Protein AF-A0A5J9VSS2-F1 (afdb_monomer)

Structure (mmCIF, N/CA/C/O backbone):
data_AF-A0A5J9VSS2-F1
#
_entry.id   AF-A0A5J9VSS2-F1
#
loop_
_atom_site.group_PDB
_atom_site.id
_atom_site.type_symbol
_atom_site.label_atom_id
_atom_site.label_alt_id
_atom_site.label_comp_id
_atom_site.label_asym_id
_atom_site.label_entity_id
_atom_site.label_seq_id
_atom_site.pdbx_PDB_ins_code
_atom_site.Cartn_x
_atom_site.Cartn_y
_atom_site.Cartn_z
_atom_site.occupancy
_atom_site.B_iso_or_equiv
_atom_site.auth_seq_id
_atom_site.auth_comp_id
_atom_site.auth_asym_id
_atom_site.auth_atom_id
_atom_site.pdbx_PDB_model_num
ATOM 1 N N . MET A 1 1 ? -0.188 -5.066 9.053 1.00 30.77 1 MET A N 1
ATOM 2 C CA . MET A 1 1 ? -0.635 -5.780 7.833 1.00 30.77 1 MET A CA 1
ATOM 3 C C . MET A 1 1 ? 0.430 -6.820 7.488 1.00 30.77 1 MET A C 1
ATOM 5 O O . MET A 1 1 ? 1.557 -6.424 7.227 1.00 30.77 1 MET A O 1
ATOM 9 N N . LYS A 1 2 ? 0.154 -8.129 7.601 1.00 23.83 2 LYS A N 1
ATOM 10 C CA . LYS A 1 2 ? 1.160 -9.177 7.324 1.00 23.83 2 LYS A CA 1
ATOM 11 C C . LYS A 1 2 ? 1.024 -9.617 5.867 1.00 23.83 2 LYS A C 1
ATOM 13 O O . LYS A 1 2 ? 0.269 -10.538 5.571 1.00 23.83 2 LYS A O 1
ATOM 18 N N . PHE A 1 3 ? 1.685 -8.882 4.974 1.00 30.34 3 PHE A N 1
ATOM 19 C CA . PHE A 1 3 ? 1.624 -9.144 3.539 1.00 30.34 3 PHE A CA 1
ATOM 20 C C . PHE A 1 3 ? 2.222 -10.495 3.171 1.00 30.34 3 PHE A C 1
ATOM 22 O O . PHE A 1 3 ? 3.078 -11.041 3.871 1.00 30.34 3 PHE A O 1
ATOM 29 N N . ARG A 1 4 ? 1.730 -11.016 2.050 1.00 27.78 4 ARG A N 1
ATOM 30 C CA . ARG A 1 4 ? 2.038 -12.336 1.530 1.00 27.78 4 ARG A CA 1
ATOM 31 C C . ARG A 1 4 ? 2.541 -12.215 0.058 1.00 27.78 4 ARG A C 1
ATOM 33 O O . ARG A 1 4 ? 1.994 -11.413 -0.684 1.00 27.78 4 ARG A O 1
ATOM 40 N N . GLU A 1 5 ? 3.622 -12.943 -0.298 1.00 36.03 5 GLU A N 1
ATOM 41 C CA . GLU A 1 5 ? 4.532 -12.925 -1.499 1.00 36.03 5 GLU A CA 1
ATOM 42 C C . GLU A 1 5 ? 3.939 -12.681 -2.895 1.00 36.03 5 GLU A C 1
ATOM 44 O O . GLU A 1 5 ? 2.884 -13.177 -3.275 1.00 36.03 5 GLU A O 1
ATOM 49 N N . PHE A 1 6 ? 4.757 -12.052 -3.735 1.00 36.81 6 PHE A N 1
ATOM 50 C CA . PHE A 1 6 ? 4.465 -11.754 -5.129 1.00 36.81 6 PHE A CA 1
ATOM 51 C C . PHE A 1 6 ? 4.909 -12.895 -6.055 1.00 36.81 6 PHE A C 1
ATOM 53 O O . PHE A 1 6 ? 6.003 -12.864 -6.624 1.00 36.81 6 PHE A O 1
ATOM 60 N N . ARG A 1 7 ? 4.046 -13.901 -6.261 1.00 30.64 7 ARG A N 1
ATOM 61 C CA . ARG A 1 7 ? 4.226 -14.844 -7.378 1.00 30.64 7 ARG A CA 1
ATOM 62 C C . ARG A 1 7 ? 3.553 -14.319 -8.641 1.00 30.64 7 ARG A C 1
ATOM 64 O O . ARG A 1 7 ? 2.336 -14.338 -8.764 1.00 30.64 7 ARG A O 1
ATOM 71 N N . LYS A 1 8 ? 4.407 -13.966 -9.608 1.00 32.66 8 LYS A N 1
ATOM 72 C CA . LYS A 1 8 ? 4.114 -13.823 -11.044 1.00 32.66 8 LYS A CA 1
ATOM 73 C C . LYS A 1 8 ? 3.105 -12.709 -11.385 1.00 32.66 8 LYS A C 1
ATOM 75 O O . LYS A 1 8 ? 1.901 -12.937 -11.487 1.00 32.66 8 LYS A O 1
ATOM 80 N N . PHE A 1 9 ? 3.636 -11.511 -11.651 1.00 47.12 9 PHE A N 1
ATOM 81 C CA . PHE A 1 9 ? 2.909 -10.406 -12.289 1.00 47.12 9 PHE A CA 1
ATOM 82 C C . PHE A 1 9 ? 2.341 -10.870 -13.643 1.00 47.12 9 PHE A C 1
ATOM 84 O O . PHE A 1 9 ? 3.086 -11.010 -14.610 1.00 47.12 9 PHE A O 1
ATOM 91 N N . HIS A 1 10 ? 1.032 -11.127 -13.729 1.00 43.50 10 HIS A N 1
ATOM 92 C CA . HIS A 1 10 ? 0.427 -11.685 -14.949 1.00 43.50 10 HIS A CA 1
ATOM 93 C C . HIS A 1 10 ? 0.109 -10.658 -16.045 1.00 43.50 10 HIS A C 1
ATOM 95 O O . HIS A 1 10 ? -0.217 -11.065 -17.157 1.00 43.50 10 HIS A O 1
ATOM 101 N N . ARG A 1 11 ? 0.260 -9.354 -15.774 1.00 59.47 11 ARG A N 1
ATOM 102 C CA . ARG A 1 11 ? 0.394 -8.286 -16.781 1.00 59.47 11 ARG A CA 1
ATOM 103 C C . ARG A 1 11 ? 0.987 -7.035 -16.136 1.00 59.47 11 ARG A C 1
ATOM 105 O O . ARG A 1 11 ? 0.304 -6.311 -15.425 1.00 59.47 11 ARG A O 1
ATOM 112 N N . ILE A 1 12 ? 2.262 -6.782 -16.406 1.00 67.50 12 ILE A N 1
ATOM 113 C CA . ILE A 1 12 ? 2.859 -5.459 -16.216 1.00 67.50 12 ILE A CA 1
ATOM 114 C C . ILE A 1 12 ? 2.389 -4.583 -17.389 1.00 67.50 12 ILE A C 1
ATOM 116 O O . ILE A 1 12 ? 2.397 -5.039 -18.534 1.00 67.50 12 ILE A O 1
ATOM 120 N N . HIS A 1 13 ? 1.953 -3.346 -17.129 1.00 76.44 13 HIS A N 1
ATOM 121 C CA . HIS A 1 13 ? 1.451 -2.461 -18.185 1.00 76.44 13 HIS A CA 1
ATOM 122 C C . HIS A 1 13 ? 2.541 -2.196 -19.240 1.00 76.44 13 HIS A C 1
ATOM 124 O O . HIS A 1 13 ? 3.664 -1.837 -18.879 1.00 76.44 13 HIS A O 1
ATOM 130 N N . ARG A 1 14 ? 2.226 -2.343 -20.539 1.00 80.44 14 ARG A N 1
ATOM 131 C CA . ARG A 1 14 ? 3.221 -2.314 -21.638 1.00 80.44 14 ARG A CA 1
ATOM 132 C C . ARG A 1 14 ? 4.032 -1.014 -21.700 1.00 80.44 14 ARG A C 1
ATOM 134 O O . ARG A 1 14 ? 5.183 -1.046 -22.112 1.00 80.44 14 ARG A O 1
ATOM 141 N N . LEU A 1 15 ? 3.441 0.108 -21.283 1.00 85.81 15 LEU A N 1
ATOM 142 C CA . LEU A 1 15 ? 4.111 1.415 -21.244 1.00 85.81 15 LEU A CA 1
ATOM 143 C C . LEU A 1 15 ? 4.854 1.694 -19.924 1.00 85.81 15 LEU A C 1
ATOM 145 O O . LEU A 1 15 ? 5.477 2.741 -19.793 1.00 85.81 15 LEU A O 1
ATOM 149 N N . SER A 1 16 ? 4.816 0.796 -18.937 1.00 84.62 16 SER A N 1
ATOM 150 C CA . SER A 1 16 ? 5.596 0.968 -17.703 1.00 84.62 16 SER A CA 1
ATOM 151 C C . SER A 1 16 ? 7.091 0.730 -17.941 1.00 84.62 16 SER A C 1
ATOM 153 O O . SER A 1 16 ? 7.472 -0.069 -18.797 1.00 84.62 16 SER A O 1
ATOM 155 N N . LEU A 1 17 ? 7.941 1.365 -17.127 1.00 87.81 17 LEU A N 1
ATOM 156 C CA . LEU A 1 17 ? 9.397 1.198 -17.177 1.00 87.81 17 LEU A CA 1
ATOM 157 C C . LEU A 1 17 ? 9.823 -0.279 -17.113 1.00 87.81 17 LEU A C 1
ATOM 159 O O . LEU A 1 17 ? 10.680 -0.709 -17.878 1.00 87.81 17 LEU A O 1
ATOM 163 N N . VAL A 1 18 ? 9.193 -1.070 -16.238 1.00 87.75 18 VAL A N 1
ATOM 164 C CA . VAL A 1 18 ? 9.539 -2.485 -16.032 1.00 87.75 18 VAL A CA 1
ATOM 165 C C . VAL A 1 18 ? 9.324 -3.296 -17.319 1.00 87.75 18 VAL A C 1
ATOM 167 O O . VAL A 1 18 ? 10.199 -4.069 -17.702 1.00 87.75 18 VAL A O 1
ATOM 170 N N . ALA A 1 19 ? 8.209 -3.062 -18.026 1.00 86.94 19 ALA A N 1
ATOM 171 C CA . ALA A 1 19 ? 7.926 -3.708 -19.309 1.00 86.94 19 ALA A CA 1
ATOM 172 C C . ALA A 1 19 ? 8.816 -3.188 -20.450 1.00 86.94 19 ALA A C 1
ATOM 174 O O . ALA A 1 19 ? 9.277 -3.986 -21.264 1.00 86.94 19 ALA A O 1
ATOM 175 N N . GLN A 1 20 ? 9.085 -1.877 -20.505 1.00 91.12 20 GLN A N 1
ATOM 176 C CA . GLN A 1 20 ? 9.953 -1.280 -21.529 1.00 91.12 20 GLN A CA 1
ATOM 177 C C . GLN A 1 20 ? 11.405 -1.779 -21.433 1.00 91.12 20 GLN A C 1
ATOM 179 O O . GLN A 1 20 ? 12.048 -1.982 -22.457 1.00 91.12 20 GLN A O 1
ATOM 184 N N . LEU A 1 21 ? 11.897 -2.050 -20.219 1.00 91.50 21 LEU A N 1
ATOM 185 C CA . LEU A 1 21 ? 13.205 -2.672 -19.974 1.00 91.50 21 LEU A CA 1
ATOM 186 C C . LEU A 1 21 ? 13.222 -4.200 -20.204 1.00 91.50 21 LEU A C 1
ATOM 188 O O . LEU A 1 21 ? 14.241 -4.842 -19.966 1.00 91.50 21 LEU A O 1
ATOM 192 N N . GLY A 1 22 ? 12.108 -4.806 -20.630 1.00 90.56 22 GLY A N 1
ATOM 193 C CA . GLY A 1 22 ? 12.009 -6.250 -20.876 1.00 90.56 22 GLY A CA 1
ATOM 194 C C . GLY A 1 22 ? 11.950 -7.119 -19.612 1.00 90.56 22 GLY A C 1
ATOM 195 O O . GLY A 1 22 ? 12.086 -8.340 -19.701 1.00 90.56 22 GLY A O 1
ATOM 196 N N . PHE A 1 23 ? 11.735 -6.532 -18.431 1.00 87.62 23 PHE A N 1
ATOM 197 C CA . PHE A 1 23 ? 11.663 -7.275 -17.174 1.00 87.62 23 PHE A CA 1
ATOM 198 C C . PHE A 1 23 ? 10.227 -7.699 -16.831 1.00 87.62 23 PHE A C 1
ATOM 200 O O . PHE A 1 23 ? 9.268 -6.947 -16.974 1.00 87.62 23 PHE A O 1
ATOM 207 N N . GLY A 1 24 ? 10.076 -8.921 -16.309 1.00 82.25 24 GLY A N 1
ATOM 208 C CA . GLY A 1 24 ? 8.793 -9.451 -15.820 1.00 82.25 24 GLY A CA 1
ATOM 209 C C . GLY A 1 24 ? 8.545 -9.262 -14.317 1.00 82.25 24 GLY A C 1
ATOM 210 O O . GLY A 1 24 ? 7.511 -9.695 -13.811 1.00 82.25 24 GLY A O 1
ATOM 211 N N . LYS A 1 25 ? 9.504 -8.682 -13.582 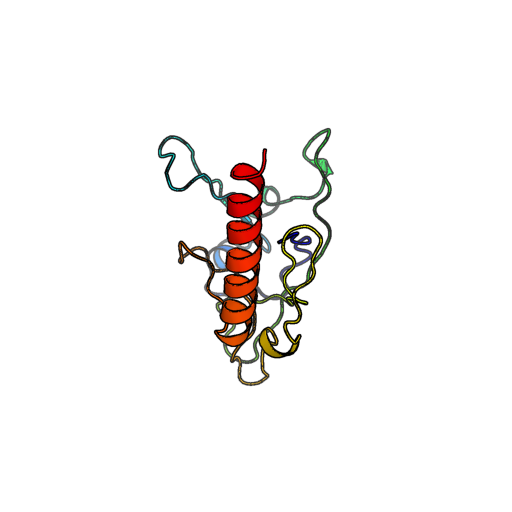1.00 83.38 25 LYS A N 1
ATOM 212 C CA . LYS A 1 25 ? 9.411 -8.422 -12.139 1.00 83.38 25 LYS A CA 1
ATOM 213 C C . LYS A 1 25 ? 10.340 -7.289 -11.702 1.00 83.38 25 LYS A C 1
ATOM 215 O O . LYS A 1 25 ? 11.398 -7.080 -12.299 1.00 83.38 25 LYS A O 1
ATOM 220 N N . PHE A 1 26 ? 9.940 -6.617 -10.630 1.00 88.62 26 PHE A N 1
ATOM 221 C CA . PHE A 1 26 ? 10.729 -5.644 -9.884 1.00 88.62 26 PHE A CA 1
ATOM 222 C C . PHE A 1 26 ? 10.473 -5.834 -8.383 1.00 88.62 26 PHE A C 1
ATOM 224 O O . PHE A 1 26 ? 9.468 -6.435 -7.996 1.00 88.62 26 PHE A O 1
ATOM 231 N N . SER A 1 27 ? 11.374 -5.338 -7.543 1.00 87.81 27 SER A N 1
ATOM 232 C CA . SER A 1 27 ? 11.186 -5.259 -6.094 1.00 87.81 27 SER A CA 1
ATOM 233 C C . SER A 1 27 ? 11.804 -3.970 -5.567 1.00 87.81 27 SER A C 1
ATOM 235 O O . SER A 1 27 ? 12.714 -3.410 -6.177 1.00 87.81 27 SER A O 1
ATOM 237 N N . TYR A 1 28 ? 11.282 -3.461 -4.456 1.00 88.50 28 TYR A N 1
ATOM 238 C CA . TYR A 1 28 ? 11.749 -2.216 -3.861 1.00 88.50 28 TYR A CA 1
ATOM 239 C C . TYR A 1 28 ? 11.726 -2.302 -2.337 1.00 88.50 28 TYR A C 1
ATOM 241 O O . TYR A 1 28 ? 10.952 -3.066 -1.759 1.00 88.50 28 TYR A O 1
ATOM 249 N N . CYS A 1 29 ? 12.575 -1.511 -1.687 1.00 85.69 29 CYS A N 1
ATOM 250 C CA . CYS A 1 29 ? 12.574 -1.345 -0.238 1.00 85.69 29 CYS A CA 1
ATOM 251 C C . CYS A 1 29 ? 12.575 0.152 0.072 1.00 85.69 29 CYS A C 1
ATOM 253 O O . CYS A 1 29 ? 13.586 0.817 -0.147 1.00 85.69 29 CYS A O 1
ATOM 255 N N . LEU A 1 30 ? 11.440 0.684 0.533 1.00 87.12 30 LEU A N 1
ATOM 256 C CA . LEU A 1 30 ? 11.356 2.082 0.953 1.00 87.12 30 LEU A CA 1
ATOM 257 C C . LEU A 1 30 ? 12.005 2.238 2.330 1.00 87.12 30 LEU A C 1
ATOM 259 O O . LEU A 1 30 ? 11.683 1.507 3.269 1.00 87.12 30 LEU A O 1
ATOM 263 N N . THR A 1 31 ? 12.927 3.187 2.433 1.00 87.50 31 THR A N 1
ATOM 264 C CA . THR A 1 31 ? 13.597 3.581 3.673 1.00 87.50 31 THR A CA 1
ATOM 265 C C . THR A 1 31 ? 12.731 4.569 4.463 1.00 87.50 31 THR A C 1
ATOM 267 O O . THR A 1 31 ? 11.672 5.002 4.005 1.00 87.50 31 THR A O 1
ATOM 270 N N . ASN A 1 32 ? 13.132 4.894 5.697 1.00 84.81 32 ASN A N 1
ATOM 271 C CA . ASN A 1 32 ? 12.402 5.865 6.514 1.00 84.81 32 ASN A CA 1
ATOM 272 C C . ASN A 1 32 ? 12.390 7.237 5.818 1.00 84.81 32 ASN A C 1
ATOM 274 O O . ASN A 1 32 ? 13.451 7.795 5.556 1.00 84.81 32 ASN A O 1
ATOM 278 N N . TYR A 1 33 ? 11.196 7.789 5.586 1.00 80.00 33 TYR A N 1
ATOM 279 C CA . TYR A 1 33 ? 10.976 9.094 4.953 1.00 80.00 33 TYR A CA 1
ATOM 280 C C . TYR A 1 33 ? 11.769 10.242 5.607 1.00 80.00 33 TYR A C 1
ATOM 282 O O . TYR A 1 33 ? 12.177 11.179 4.927 1.00 80.00 33 TYR A O 1
ATOM 290 N N . PHE A 1 34 ? 12.009 10.165 6.919 1.00 85.81 34 PHE A N 1
ATOM 291 C CA . PHE A 1 34 ? 12.744 11.187 7.671 1.00 85.81 34 PHE A CA 1
ATOM 292 C C . PHE A 1 34 ? 14.271 10.992 7.685 1.00 85.81 34 PHE A C 1
ATOM 294 O O . PHE A 1 34 ? 14.979 11.865 8.179 1.00 85.81 34 PHE A O 1
ATOM 301 N N . GLU A 1 35 ? 14.794 9.873 7.172 1.00 88.12 35 GLU A N 1
ATOM 302 C CA . GLU A 1 35 ? 16.230 9.570 7.176 1.00 88.12 35 GLU A CA 1
ATOM 303 C C . GLU A 1 35 ? 16.835 9.770 5.780 1.00 88.12 35 GLU A C 1
ATOM 305 O O . GLU A 1 35 ? 16.799 8.890 4.919 1.00 88.12 35 GLU A O 1
ATOM 310 N N . THR A 1 36 ? 17.421 10.947 5.565 1.00 86.12 36 THR A N 1
ATOM 311 C CA . THR A 1 36 ? 17.955 11.380 4.266 1.00 86.12 36 THR A CA 1
ATOM 312 C C . THR A 1 36 ? 19.274 10.711 3.874 1.00 86.12 36 THR A C 1
ATOM 314 O O . THR A 1 36 ? 19.691 10.830 2.723 1.00 86.12 36 THR A O 1
ATOM 317 N N . ARG A 1 37 ? 19.939 9.992 4.789 1.00 92.75 37 ARG A N 1
ATOM 318 C CA . ARG A 1 37 ? 21.198 9.273 4.513 1.00 92.75 37 ARG A CA 1
ATOM 319 C C . ARG A 1 37 ? 20.983 7.873 3.934 1.00 92.75 37 ARG A C 1
ATOM 321 O O . ARG A 1 37 ? 21.950 7.245 3.508 1.00 92.75 37 ARG A O 1
ATOM 328 N N . LEU A 1 38 ? 19.750 7.359 3.944 1.00 88.00 38 LEU A N 1
ATOM 329 C CA . LEU A 1 38 ? 19.428 6.008 3.484 1.00 88.00 38 LEU A CA 1
ATOM 330 C C . LEU A 1 38 ? 18.840 6.003 2.068 1.00 88.00 38 LEU A C 1
ATOM 332 O O . LEU A 1 38 ? 17.774 6.560 1.816 1.00 88.00 38 LEU A O 1
ATOM 336 N N . THR A 1 39 ? 19.479 5.259 1.166 1.00 89.00 39 THR A N 1
ATOM 337 C CA . THR A 1 39 ? 18.988 5.032 -0.201 1.00 89.00 39 THR A CA 1
ATOM 338 C C . THR A 1 39 ? 17.981 3.882 -0.247 1.00 89.00 39 THR A C 1
ATOM 340 O O . THR A 1 39 ? 18.278 2.772 0.194 1.00 89.00 39 THR A O 1
ATOM 343 N N . SER A 1 40 ? 16.812 4.120 -0.847 1.00 86.50 40 SER A N 1
ATOM 344 C CA . SER A 1 40 ? 15.819 3.082 -1.161 1.00 86.50 40 SER A CA 1
ATOM 345 C C . SER A 1 40 ? 16.188 2.341 -2.460 1.00 86.50 40 SER A C 1
ATOM 347 O O . SER A 1 40 ? 16.175 2.968 -3.521 1.00 86.50 40 SER A O 1
ATOM 349 N N . PRO A 1 41 ? 16.517 1.033 -2.442 1.00 87.00 41 PRO A N 1
ATOM 350 C CA . PRO A 1 41 ? 16.802 0.288 -3.666 1.00 87.00 41 PRO A CA 1
ATOM 351 C C . PRO A 1 41 ? 15.527 -0.033 -4.460 1.00 87.00 41 PRO A C 1
ATOM 353 O O . PRO A 1 41 ? 14.509 -0.437 -3.892 1.00 87.00 41 PRO A O 1
ATOM 356 N N . LEU A 1 42 ? 15.641 0.054 -5.787 1.00 88.06 42 LEU A N 1
ATOM 357 C CA . LEU A 1 42 ? 14.702 -0.481 -6.772 1.00 88.06 42 LEU A CA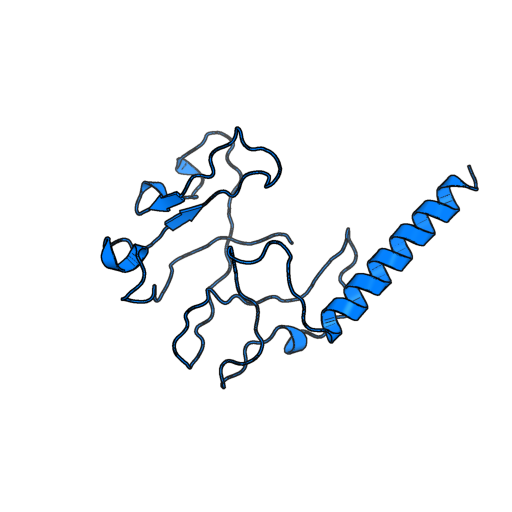 1
ATOM 358 C C . LEU A 1 42 ? 15.464 -1.477 -7.656 1.00 88.06 42 LEU A C 1
ATOM 360 O O . LEU A 1 42 ? 16.438 -1.113 -8.312 1.00 88.06 42 LEU A O 1
ATOM 364 N N . LEU A 1 43 ? 15.045 -2.739 -7.637 1.00 87.62 43 LEU A N 1
ATOM 365 C CA . LEU A 1 43 ? 15.704 -3.854 -8.312 1.00 87.62 43 LEU A CA 1
ATOM 366 C C . LEU A 1 43 ? 14.790 -4.416 -9.402 1.00 87.62 43 LEU A C 1
ATOM 368 O O . LEU A 1 43 ? 13.569 -4.441 -9.248 1.00 87.62 43 LEU A O 1
ATOM 372 N N . PHE A 1 44 ? 15.381 -4.914 -10.487 1.00 87.81 44 PHE A N 1
ATOM 373 C CA . PHE A 1 44 ? 14.661 -5.456 -11.642 1.00 87.81 44 PHE A CA 1
ATOM 374 C C . PHE A 1 44 ? 15.174 -6.851 -12.021 1.00 87.81 44 PHE A C 1
ATOM 376 O O . PHE A 1 44 ? 16.303 -7.226 -11.695 1.00 87.81 44 PHE A O 1
ATOM 383 N N . GLY A 1 45 ? 14.356 -7.625 -12.737 1.00 85.69 45 GLY A N 1
ATOM 384 C CA . GLY A 1 45 ? 14.786 -8.902 -13.312 1.00 85.69 45 GLY A CA 1
ATOM 385 C C . GLY A 1 45 ? 15.218 -9.911 -12.245 1.00 85.69 45 GLY A C 1
ATOM 386 O O . GLY A 1 45 ? 14.525 -10.092 -11.247 1.00 85.69 45 GLY A O 1
ATOM 387 N N . SER A 1 46 ? 16.350 -10.589 -12.442 1.00 86.31 46 SER A N 1
ATOM 388 C CA . SER A 1 46 ? 16.894 -11.562 -11.479 1.00 86.31 46 SER A CA 1
ATOM 389 C C . SER A 1 46 ? 17.272 -10.941 -10.130 1.00 86.31 46 SER A C 1
ATOM 391 O O . SER A 1 46 ? 17.089 -11.590 -9.105 1.00 86.31 46 SER A O 1
ATOM 393 N N . LEU A 1 47 ? 17.714 -9.678 -10.101 1.00 85.88 47 LEU A N 1
ATOM 394 C CA . LEU A 1 47 ? 18.055 -8.968 -8.859 1.00 85.88 47 LEU A CA 1
ATOM 395 C C . LEU A 1 47 ? 16.828 -8.689 -7.981 1.00 85.88 47 LEU A C 1
ATOM 397 O O . LEU A 1 47 ? 16.962 -8.488 -6.780 1.00 85.88 47 LEU A O 1
ATOM 401 N N . ALA A 1 48 ? 15.629 -8.700 -8.567 1.00 86.62 48 ALA A N 1
ATOM 402 C CA . ALA A 1 48 ? 14.373 -8.535 -7.846 1.00 86.62 48 ALA A CA 1
ATOM 403 C C . ALA A 1 48 ? 13.860 -9.827 -7.178 1.00 86.62 48 ALA A C 1
ATOM 405 O O . ALA A 1 48 ? 12.716 -9.861 -6.721 1.00 86.62 48 ALA A O 1
ATOM 406 N N . ASP A 1 49 ? 14.640 -10.913 -7.164 1.00 80.56 49 ASP A N 1
ATOM 407 C CA . ASP A 1 49 ? 14.221 -12.149 -6.506 1.00 80.56 49 ASP A CA 1
ATOM 408 C C . ASP A 1 49 ? 14.231 -12.018 -4.976 1.00 80.56 49 ASP A C 1
ATOM 410 O O . ASP A 1 49 ? 15.218 -11.605 -4.372 1.00 80.56 49 ASP A O 1
ATOM 414 N N . LEU A 1 50 ? 13.104 -12.374 -4.357 1.00 75.25 50 LEU A N 1
ATOM 415 C CA . LEU A 1 50 ? 12.904 -12.340 -2.907 1.00 75.25 50 LEU A CA 1
ATOM 416 C C . LEU A 1 50 ? 12.800 -13.752 -2.305 1.00 75.25 50 LEU A C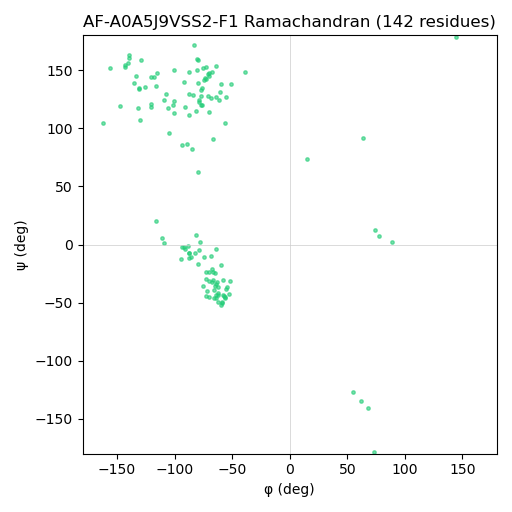 1
ATOM 418 O O . LEU A 1 50 ? 12.496 -13.897 -1.122 1.00 75.25 50 LEU A O 1
ATOM 422 N N . THR A 1 51 ? 13.010 -14.805 -3.103 1.00 68.44 51 THR A N 1
ATOM 423 C CA . THR A 1 51 ? 13.047 -16.176 -2.585 1.00 68.44 51 THR A CA 1
ATOM 424 C C . THR A 1 51 ? 14.274 -16.388 -1.691 1.00 68.44 51 THR A C 1
ATOM 426 O O . THR A 1 51 ? 15.329 -15.781 -1.877 1.00 68.44 51 THR A O 1
ATOM 429 N N . ALA A 1 52 ? 14.142 -17.260 -0.687 1.00 55.00 52 ALA A N 1
ATOM 430 C CA . ALA A 1 52 ? 15.108 -17.392 0.411 1.00 55.00 52 ALA A CA 1
ATOM 431 C C . ALA A 1 52 ? 16.524 -17.873 0.005 1.00 55.00 52 ALA A C 1
ATOM 433 O O . ALA A 1 52 ? 17.416 -17.908 0.848 1.00 55.00 52 ALA A O 1
ATOM 434 N N . GLY A 1 53 ? 16.764 -18.201 -1.270 1.00 51.19 53 GLY A N 1
ATOM 435 C CA . GLY A 1 53 ? 18.073 -18.630 -1.778 1.00 51.19 53 GLY A CA 1
ATOM 436 C C . GLY A 1 53 ? 19.160 -17.544 -1.792 1.00 51.19 53 GLY A C 1
ATOM 437 O O . GLY A 1 53 ? 20.320 -17.867 -2.018 1.00 51.19 53 GLY A O 1
ATOM 438 N N . GLY A 1 54 ? 18.813 -16.272 -1.555 1.00 50.81 54 GLY A N 1
ATOM 439 C CA . GLY A 1 54 ? 19.764 -15.152 -1.597 1.00 50.81 54 GLY A CA 1
ATOM 440 C C . GLY A 1 54 ? 20.398 -14.735 -0.261 1.00 50.81 54 GLY A C 1
ATOM 441 O O . GLY A 1 54 ? 21.332 -13.935 -0.276 1.00 50.81 54 GLY A O 1
ATOM 442 N N . ARG A 1 55 ? 19.898 -15.199 0.898 1.00 50.59 55 ARG A N 1
ATOM 443 C CA . ARG A 1 55 ? 20.394 -14.772 2.226 1.00 50.59 55 ARG A CA 1
ATOM 444 C C . ARG A 1 55 ? 20.304 -15.893 3.273 1.00 50.59 55 ARG A C 1
ATOM 446 O O . ARG A 1 55 ? 19.188 -16.300 3.601 1.00 50.59 55 ARG A O 1
ATOM 453 N N . PRO A 1 56 ? 21.427 -16.335 3.876 1.00 45.88 56 PRO A N 1
ATOM 454 C CA . PRO A 1 56 ? 21.398 -17.190 5.062 1.00 45.88 56 PRO A CA 1
ATOM 455 C C . PRO A 1 56 ? 20.570 -16.532 6.175 1.00 45.88 56 PRO A C 1
ATOM 457 O O . PRO A 1 56 ? 20.788 -15.368 6.503 1.00 45.88 56 PRO A O 1
ATOM 460 N N . GLY A 1 57 ? 19.587 -17.251 6.723 1.00 58.03 57 GLY A N 1
ATOM 461 C CA . GLY A 1 57 ? 18.665 -16.715 7.735 1.00 58.03 57 GLY A CA 1
ATOM 462 C C . GLY A 1 57 ? 17.546 -15.803 7.204 1.00 58.03 57 GLY A C 1
ATOM 463 O O . GLY A 1 57 ? 16.807 -15.231 8.003 1.00 58.03 57 GLY A O 1
ATOM 464 N N . GLY A 1 58 ? 17.381 -15.661 5.883 1.00 57.97 58 GLY A N 1
ATOM 465 C CA . GLY A 1 58 ? 16.265 -14.913 5.300 1.00 57.97 58 GLY A CA 1
ATOM 466 C C . GLY A 1 58 ? 14.907 -15.557 5.606 1.00 57.97 58 GLY A C 1
ATOM 467 O O . GLY A 1 58 ? 14.696 -16.739 5.334 1.00 57.97 58 GLY A O 1
ATOM 468 N N . THR A 1 59 ? 13.963 -14.784 6.148 1.00 61.12 59 THR A N 1
ATOM 469 C CA . THR A 1 59 ? 12.586 -15.252 6.357 1.00 61.12 59 THR A CA 1
ATOM 470 C C . THR A 1 59 ? 11.847 -15.413 5.028 1.00 61.12 59 THR A C 1
ATOM 472 O O . THR A 1 59 ? 12.035 -14.644 4.087 1.00 61.12 59 THR A O 1
ATOM 475 N N . ALA A 1 60 ? 10.974 -16.419 4.946 1.00 69.81 60 ALA A N 1
ATOM 476 C CA . ALA A 1 60 ? 10.183 -16.664 3.747 1.00 69.81 60 ALA A CA 1
ATOM 477 C C . ALA A 1 60 ? 9.138 -15.558 3.512 1.00 69.81 60 ALA A C 1
ATOM 479 O O . ALA A 1 60 ? 8.269 -15.309 4.351 1.00 69.81 60 ALA A O 1
ATOM 480 N N . VAL A 1 61 ? 9.160 -14.971 2.319 1.00 75.00 61 VAL A N 1
ATOM 481 C CA . VAL A 1 61 ? 8.037 -14.214 1.745 1.00 75.00 61 VAL A CA 1
ATOM 482 C C . VAL A 1 61 ? 7.025 -15.259 1.195 1.00 75.00 61 VAL A C 1
ATOM 484 O O . VAL A 1 61 ? 7.435 -16.061 0.371 1.00 75.00 61 VAL A O 1
ATOM 487 N N . GLN A 1 62 ? 5.737 -15.334 1.591 1.00 81.38 62 GLN A N 1
ATOM 488 C CA . GLN A 1 62 ? 4.776 -16.426 1.183 1.00 81.38 62 GLN A CA 1
ATOM 489 C C . GLN A 1 62 ? 3.379 -15.897 0.763 1.00 81.38 62 GLN A C 1
ATOM 491 O O . GLN A 1 62 ? 2.966 -14.988 1.450 1.00 81.38 62 GLN A O 1
ATOM 496 N N . SER A 1 63 ? 2.678 -16.379 -0.292 1.00 78.38 63 SER A N 1
ATOM 497 C CA . SER A 1 63 ? 2.022 -15.570 -1.391 1.00 78.38 63 SER A CA 1
ATOM 498 C C . SER A 1 63 ? 0.639 -14.841 -1.278 1.00 78.38 63 SER A C 1
ATOM 500 O O . SER A 1 63 ? -0.268 -15.342 -0.619 1.00 78.38 63 SER A O 1
ATOM 502 N N . THR A 1 64 ? 0.446 -13.713 -2.019 1.00 83.81 64 THR A N 1
ATOM 503 C CA . THR A 1 64 ? -0.852 -13.100 -2.448 1.00 83.81 64 THR A CA 1
ATOM 504 C C . THR A 1 64 ? -0.899 -12.762 -3.964 1.00 83.81 64 THR A C 1
ATOM 506 O O . THR A 1 64 ? 0.060 -12.186 -4.487 1.00 83.81 64 THR A O 1
ATOM 509 N N . PRO A 1 65 ? -1.983 -13.082 -4.706 1.00 86.31 65 PRO A N 1
ATOM 510 C CA . PRO A 1 65 ? -2.130 -12.720 -6.123 1.00 86.31 65 PRO A CA 1
ATOM 511 C C . PRO A 1 65 ? -2.460 -11.239 -6.365 1.00 86.31 65 PRO A C 1
ATOM 513 O O . PRO A 1 65 ? -3.149 -10.602 -5.567 1.00 86.31 65 PRO A O 1
ATOM 516 N N . LEU A 1 66 ? -2.051 -10.728 -7.532 1.00 85.75 66 LEU A N 1
ATOM 517 C CA . LEU A 1 66 ? -2.565 -9.465 -8.068 1.00 85.75 66 LEU A CA 1
ATOM 518 C C . LEU A 1 66 ? -3.936 -9.674 -8.721 1.00 85.75 66 LEU A C 1
ATOM 520 O O . LEU A 1 66 ? -4.139 -10.651 -9.444 1.00 85.75 66 LEU A O 1
ATOM 524 N N . LEU A 1 67 ? -4.853 -8.734 -8.497 1.00 87.00 67 LEU A N 1
ATOM 525 C CA . LEU A 1 67 ? -6.163 -8.694 -9.143 1.00 87.00 67 LEU A CA 1
ATOM 526 C C . LEU A 1 67 ? -6.084 -7.933 -10.472 1.00 87.00 67 LEU A C 1
ATOM 528 O O . LEU A 1 67 ? -5.314 -6.984 -10.617 1.00 87.00 67 LEU A O 1
ATOM 532 N N . GLN A 1 68 ? -6.913 -8.330 -11.436 1.00 79.81 68 GLN A N 1
ATOM 533 C CA . GLN A 1 68 ? -7.035 -7.653 -12.724 1.00 79.81 68 GLN A CA 1
ATOM 534 C C . GLN A 1 68 ? -8.286 -6.765 -12.723 1.00 79.81 68 GLN A C 1
ATOM 536 O O . GLN A 1 68 ? -9.401 -7.278 -12.709 1.00 79.81 68 GLN A O 1
ATOM 541 N N . ALA A 1 69 ? -8.106 -5.442 -12.770 1.00 74.00 69 ALA A N 1
ATOM 542 C CA . ALA A 1 69 ? -9.208 -4.518 -13.034 1.00 74.00 69 ALA A CA 1
ATOM 543 C C . ALA A 1 69 ? -9.626 -4.596 -14.514 1.00 74.00 69 ALA A C 1
ATOM 545 O O . ALA A 1 69 ? -8.776 -4.743 -15.398 1.00 74.00 69 ALA A O 1
ATOM 546 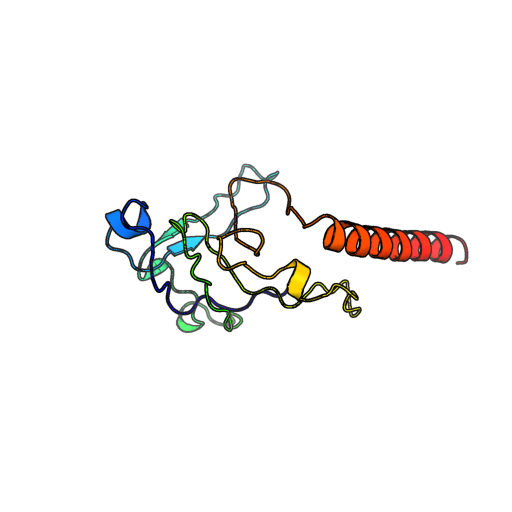N N . ALA A 1 70 ? -10.931 -4.498 -14.785 1.00 66.69 70 ALA A N 1
ATOM 547 C CA . ALA A 1 70 ? -11.484 -4.617 -16.138 1.00 66.69 70 ALA A CA 1
ATOM 548 C C . ALA A 1 70 ? -11.058 -3.464 -17.067 1.00 66.69 70 ALA A C 1
ATOM 550 O O . ALA A 1 70 ? -10.906 -3.658 -18.272 1.00 66.69 70 ALA A O 1
ATOM 551 N N . GLN A 1 71 ? -10.829 -2.277 -16.499 1.00 60.47 71 GLN A N 1
ATOM 552 C CA . GLN A 1 71 ? -10.424 -1.069 -17.214 1.00 60.47 71 GLN A CA 1
ATOM 553 C C . GLN A 1 71 ? -8.964 -0.737 -16.888 1.00 60.47 71 GLN A C 1
ATOM 555 O O . GLN A 1 71 ? -8.615 -0.630 -15.716 1.00 60.47 71 GLN A O 1
ATOM 560 N N . SER A 1 72 ? -8.128 -0.609 -17.930 1.00 57.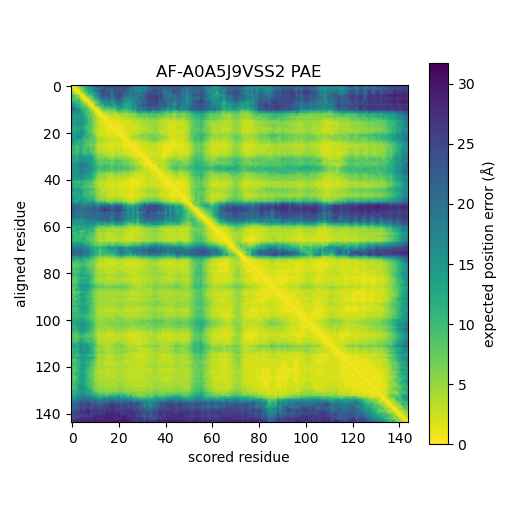25 72 SER A N 1
ATOM 561 C CA . SER A 1 72 ? -6.725 -0.141 -17.926 1.00 57.25 72 SER A CA 1
ATOM 562 C C . SER A 1 72 ? -6.037 -0.092 -16.549 1.00 57.25 72 SER A C 1
ATOM 564 O O . SER A 1 72 ? -5.820 0.983 -15.991 1.00 57.25 72 SER A O 1
ATOM 566 N N . ALA A 1 73 ? -5.687 -1.259 -15.998 1.00 63.31 73 ALA A N 1
ATOM 567 C CA . ALA A 1 73 ? -5.146 -1.378 -14.645 1.00 63.31 73 ALA A CA 1
ATOM 568 C C . ALA A 1 73 ? -3.752 -0.725 -14.503 1.00 63.31 73 ALA A C 1
ATOM 570 O O . ALA A 1 73 ? -2.722 -1.372 -14.699 1.00 63.31 73 ALA A O 1
ATOM 571 N N . THR A 1 74 ? -3.727 0.559 -14.141 1.00 74.31 74 THR A N 1
ATOM 572 C CA . THR A 1 74 ? -2.507 1.306 -13.783 1.00 74.31 74 THR A CA 1
ATOM 573 C C . THR A 1 74 ? -1.960 0.878 -12.416 1.00 74.31 74 THR A C 1
ATOM 575 O O . THR A 1 74 ? -0.753 0.928 -12.191 1.00 74.31 74 THR A O 1
ATOM 578 N N . PHE A 1 75 ? -2.838 0.437 -11.508 1.00 84.06 75 PHE A N 1
ATOM 579 C CA . PHE A 1 75 ? -2.503 0.104 -10.123 1.00 84.06 75 PHE A CA 1
ATOM 580 C C . PHE A 1 75 ? -2.338 -1.403 -9.882 1.00 84.06 75 PHE A C 1
ATOM 582 O O . PHE A 1 75 ? -3.006 -2.239 -10.495 1.00 84.06 75 PHE A O 1
ATOM 589 N N . TYR A 1 76 ? -1.484 -1.750 -8.917 1.00 86.94 76 TYR A N 1
ATOM 590 C CA . TYR A 1 76 ? -1.268 -3.126 -8.467 1.00 86.94 76 TYR A CA 1
ATOM 591 C C . 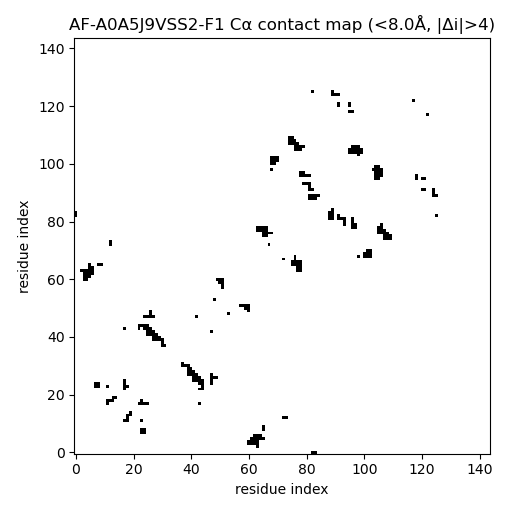TYR A 1 76 ? -2.312 -3.521 -7.413 1.00 86.94 76 TYR A C 1
ATOM 593 O O . TYR A 1 76 ? -2.052 -3.436 -6.211 1.00 86.94 76 TYR A O 1
ATOM 601 N N . TYR A 1 77 ? -3.500 -3.927 -7.866 1.00 90.81 77 TYR A N 1
ATOM 602 C CA . TYR A 1 77 ? -4.591 -4.363 -6.991 1.00 90.81 77 TYR A CA 1
ATOM 603 C C . TYR A 1 77 ? -4.319 -5.720 -6.324 1.00 90.81 77 TYR A C 1
ATOM 605 O O . TYR A 1 77 ? -3.736 -6.616 -6.931 1.00 90.81 77 TYR A O 1
ATOM 613 N N . VAL A 1 78 ? -4.807 -5.899 -5.095 1.00 91.75 78 VAL A N 1
ATOM 614 C CA . VAL A 1 78 ? -4.725 -7.132 -4.295 1.00 91.75 78 VAL A CA 1
ATOM 615 C C . VAL A 1 78 ? -6.022 -7.390 -3.527 1.00 9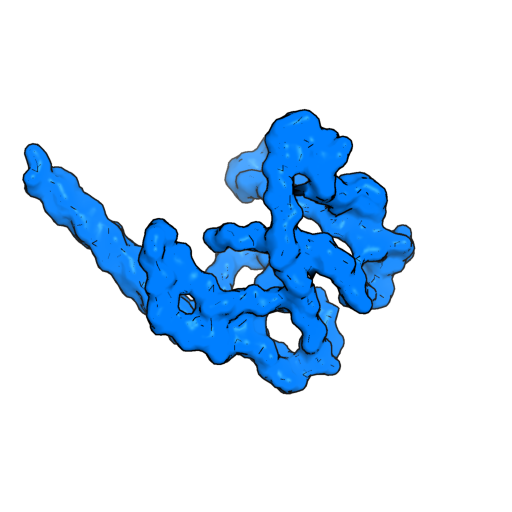1.75 78 VAL A C 1
ATOM 617 O O . VAL A 1 78 ? -6.770 -6.470 -3.206 1.00 91.75 78 VAL A O 1
ATOM 620 N N . SER A 1 79 ? -6.275 -8.655 -3.179 1.00 92.69 79 SER A N 1
ATOM 621 C CA . SER A 1 79 ? -7.369 -9.023 -2.273 1.00 92.69 79 SER A CA 1
ATOM 622 C C . SER A 1 79 ? -6.988 -8.731 -0.819 1.00 92.69 79 SER A C 1
ATOM 624 O O . SER A 1 79 ? -6.047 -9.331 -0.295 1.00 92.69 79 SER A O 1
ATOM 626 N N . LEU A 1 80 ? -7.751 -7.866 -0.143 1.00 94.44 80 LEU A N 1
ATOM 627 C CA . LEU A 1 80 ? -7.678 -7.673 1.306 1.00 94.44 80 LEU A CA 1
ATOM 628 C C . LEU A 1 80 ? -8.887 -8.321 1.988 1.00 94.44 80 LEU A C 1
ATOM 630 O O . LEU A 1 80 ? -10.025 -7.915 1.794 1.00 94.44 80 LEU A O 1
ATOM 634 N N . GLU A 1 81 ? -8.639 -9.313 2.840 1.00 92.94 81 GLU A N 1
ATOM 635 C CA . GLU A 1 81 ? -9.705 -10.010 3.576 1.00 92.94 81 GLU A CA 1
ATOM 636 C C . GLU A 1 81 ? -10.208 -9.236 4.806 1.00 92.94 81 GLU A C 1
ATOM 638 O O . GLU A 1 81 ? -11.241 -9.581 5.382 1.00 92.94 81 GLU A O 1
ATOM 643 N N . GLY A 1 82 ? -9.443 -8.249 5.277 1.00 95.31 82 GLY A N 1
ATOM 644 C CA . GLY A 1 82 ? -9.761 -7.431 6.445 1.00 95.31 82 GLY A CA 1
ATOM 645 C C . GLY A 1 82 ? -8.540 -7.040 7.276 1.00 95.31 82 GLY A C 1
ATOM 646 O O . GLY A 1 82 ? -7.405 -7.416 6.982 1.00 95.31 82 GLY A O 1
ATOM 647 N N . ILE A 1 83 ? -8.790 -6.264 8.330 1.00 96.75 83 ILE A N 1
ATOM 648 C CA . ILE A 1 83 ? -7.763 -5.587 9.131 1.00 96.75 83 ILE A CA 1
ATOM 649 C C . ILE A 1 83 ? -7.783 -6.135 10.561 1.00 96.75 83 ILE A C 1
ATOM 651 O O . ILE A 1 83 ? -8.849 -6.292 11.153 1.00 96.75 83 ILE A O 1
ATOM 655 N N . SER A 1 84 ? -6.603 -6.401 11.123 1.00 96.38 84 SER A N 1
ATOM 656 C CA . SER A 1 84 ? -6.432 -6.735 12.541 1.00 96.38 84 SER A CA 1
ATOM 657 C C . SER A 1 84 ? -5.513 -5.727 13.224 1.00 96.38 84 SER A C 1
ATOM 659 O O . SER A 1 84 ? -4.530 -5.288 12.620 1.00 96.38 84 SER A O 1
ATOM 661 N N . ILE A 1 85 ? -5.808 -5.408 14.483 1.00 94.69 85 ILE A N 1
ATOM 662 C CA . ILE A 1 85 ? -4.980 -4.578 15.365 1.00 94.69 85 ILE A CA 1
ATOM 663 C C . ILE A 1 85 ? -4.628 -5.431 16.585 1.00 94.69 85 ILE A C 1
ATOM 665 O O . ILE A 1 85 ? -5.511 -5.964 17.257 1.00 94.69 85 ILE A O 1
ATOM 669 N N . GLY A 1 86 ? -3.330 -5.637 16.825 1.00 90.75 86 GLY A N 1
ATOM 670 C CA . GLY A 1 86 ? -2.872 -6.688 17.735 1.00 90.75 86 GLY A CA 1
ATOM 671 C C . GLY A 1 86 ? -3.444 -8.051 17.322 1.00 90.75 86 GLY A C 1
ATOM 672 O O . GLY A 1 86 ? -3.344 -8.444 16.158 1.00 90.75 86 GLY A O 1
ATOM 673 N N . ASN A 1 87 ? -4.089 -8.735 18.269 1.00 92.38 87 ASN A N 1
ATOM 674 C CA . ASN A 1 87 ? -4.748 -10.026 18.042 1.00 92.38 87 ASN A CA 1
ATOM 675 C C . ASN A 1 87 ? -6.233 -9.896 17.634 1.00 92.38 87 ASN A C 1
ATOM 677 O O . ASN A 1 87 ? -6.869 -10.903 17.329 1.00 92.38 87 ASN A O 1
ATOM 681 N N . THR A 1 88 ? -6.792 -8.683 17.601 1.00 95.31 88 THR A N 1
ATOM 682 C CA . THR A 1 88 ? -8.216 -8.445 17.323 1.00 95.31 88 THR A CA 1
ATOM 683 C C . THR A 1 88 ? -8.446 -8.243 15.828 1.00 95.31 88 THR A C 1
ATOM 685 O O . THR A 1 88 ? -7.934 -7.289 15.241 1.00 95.31 88 THR A O 1
ATOM 688 N N . ARG A 1 89 ? -9.239 -9.115 15.191 1.00 96.75 89 ARG A N 1
ATOM 689 C CA . ARG A 1 89 ? -9.758 -8.894 13.828 1.00 96.75 89 ARG A CA 1
ATOM 690 C C . ARG A 1 89 ? -10.946 -7.938 13.899 1.00 96.75 89 ARG A C 1
ATOM 692 O O . ARG A 1 89 ? -11.909 -8.206 14.609 1.00 96.75 89 ARG A O 1
ATOM 699 N N . LEU A 1 90 ? -10.875 -6.835 13.161 1.00 97.94 90 LEU A N 1
ATOM 700 C CA . LEU A 1 90 ? -11.936 -5.833 13.138 1.00 97.94 90 LEU A CA 1
ATOM 701 C C . LEU A 1 90 ? -13.158 -6.335 12.347 1.00 97.94 90 LEU A C 1
ATOM 703 O O . LEU A 1 90 ? -12.974 -6.975 11.305 1.00 97.94 90 LEU A O 1
ATOM 707 N N . PRO A 1 91 ? -14.393 -6.008 12.778 1.00 97.56 91 PRO A N 1
ATOM 708 C CA . PRO A 1 91 ? -15.631 -6.422 12.117 1.00 97.56 91 PRO A CA 1
ATOM 709 C C . PRO A 1 91 ? -15.930 -5.544 10.888 1.00 97.56 91 PRO A C 1
ATOM 711 O O . PRO A 1 91 ? -16.923 -4.823 10.839 1.00 97.56 91 PRO A O 1
ATOM 714 N N . ILE A 1 92 ? -15.039 -5.575 9.893 1.00 97.81 92 ILE A N 1
ATOM 715 C CA . ILE A 1 92 ? -15.202 -4.860 8.621 1.00 97.81 92 ILE A CA 1
ATOM 716 C C . ILE A 1 92 ? -15.661 -5.874 7.561 1.00 97.81 92 ILE A C 1
ATOM 718 O O . ILE A 1 92 ? -14.930 -6.838 7.314 1.00 97.81 92 ILE A O 1
ATOM 722 N N . PRO A 1 93 ? -16.838 -5.697 6.930 1.00 96.56 93 PRO A N 1
ATOM 723 C CA . PRO A 1 93 ? -17.311 -6.599 5.883 1.00 96.56 93 PRO A CA 1
ATOM 724 C C . PRO A 1 93 ? -16.346 -6.661 4.694 1.00 96.56 93 PRO A C 1
ATOM 726 O O . PRO A 1 93 ? -15.867 -5.628 4.230 1.00 96.56 93 PRO A O 1
ATOM 729 N N . ARG A 1 94 ? -16.103 -7.862 4.152 1.00 94.12 94 ARG A N 1
ATOM 730 C CA . ARG A 1 94 ? -15.149 -8.077 3.046 1.00 94.12 94 ARG A CA 1
ATOM 731 C C . ARG A 1 94 ? -15.440 -7.206 1.817 1.00 94.12 94 ARG A C 1
ATOM 733 O O . ARG A 1 94 ? -14.505 -6.659 1.244 1.00 94.12 94 ARG A O 1
ATOM 740 N N . HIS A 1 95 ? -16.718 -7.000 1.487 1.00 94.69 95 HIS A N 1
ATOM 741 C CA . HIS A 1 95 ? -17.159 -6.178 0.352 1.00 94.69 95 HIS A CA 1
ATOM 742 C C . HIS A 1 95 ? -16.702 -4.709 0.412 1.00 94.69 95 HIS A C 1
ATOM 744 O O . HIS A 1 95 ? -16.719 -4.022 -0.603 1.00 94.69 95 HIS A O 1
ATOM 750 N N . VAL A 1 96 ? -16.278 -4.210 1.581 1.00 96.94 96 VAL A N 1
ATOM 751 C CA . VAL A 1 96 ? -15.686 -2.867 1.725 1.00 96.94 96 VAL A CA 1
ATOM 752 C C . VAL A 1 96 ? -14.333 -2.767 1.002 1.00 96.94 96 VAL A C 1
ATOM 754 O O . VAL A 1 96 ? -13.926 -1.677 0.617 1.00 96.94 96 VAL A O 1
ATOM 757 N N . PHE A 1 97 ? -13.654 -3.896 0.783 1.00 95.62 97 PHE A N 1
ATOM 758 C CA . PHE A 1 97 ? -12.348 -3.985 0.121 1.00 95.62 97 PHE A CA 1
ATOM 759 C C . PHE A 1 97 ? -12.405 -4.627 -1.274 1.00 95.62 97 PHE A C 1
ATOM 761 O O . PHE A 1 97 ? -11.362 -4.829 -1.897 1.00 95.62 97 PHE A O 1
ATOM 768 N N . GLU A 1 98 ? -13.590 -5.011 -1.752 1.00 94.25 98 GLU A N 1
ATOM 769 C CA . GLU A 1 98 ? -13.734 -5.734 -3.016 1.00 94.25 98 GLU A CA 1
ATOM 770 C C . GLU A 1 98 ? -13.598 -4.784 -4.214 1.00 94.25 98 GLU A C 1
ATOM 772 O O . GLU A 1 98 ? -14.183 -3.700 -4.248 1.00 94.25 98 GLU A O 1
ATOM 777 N N . LEU A 1 99 ? -12.788 -5.204 -5.191 1.00 91.88 99 LEU A N 1
ATOM 778 C CA . LEU A 1 99 ? -12.665 -4.552 -6.492 1.00 91.88 99 LEU A CA 1
ATOM 779 C C . LEU A 1 99 ? -13.893 -4.914 -7.328 1.00 91.88 99 LEU A C 1
ATOM 781 O O . LEU A 1 99 ? -14.141 -6.095 -7.578 1.00 91.88 99 LEU A O 1
ATOM 785 N N . GLN A 1 100 ? -14.650 -3.905 -7.739 1.00 89.81 100 GLN A N 1
ATOM 786 C CA . GLN A 1 100 ? -15.874 -4.079 -8.510 1.00 89.81 100 GLN A CA 1
ATOM 787 C C . GLN A 1 100 ? -15.574 -4.297 -9.999 1.00 89.81 100 GLN A C 1
ATOM 789 O O . GLN A 1 100 ? -14.497 -3.961 -10.501 1.00 89.81 100 GLN A O 1
ATOM 794 N N . SER A 1 101 ? -16.536 -4.867 -10.729 1.00 86.88 101 SER A N 1
ATOM 795 C CA . SER A 1 101 ? -16.394 -5.167 -12.163 1.00 86.88 101 SER A CA 1
ATOM 796 C C . SER A 1 101 ? -16.254 -3.916 -13.039 1.00 86.88 101 SER A C 1
ATOM 798 O O . SER A 1 101 ? -15.650 -3.988 -14.107 1.00 86.88 101 SER A O 1
ATOM 800 N N . ASP A 1 102 ? -16.749 -2.769 -12.572 1.00 85.94 102 ASP A N 1
ATOM 801 C CA . ASP A 1 102 ? -16.563 -1.457 -13.195 1.00 85.94 102 ASP A CA 1
ATOM 802 C C . ASP A 1 102 ? -15.180 -0.833 -12.906 1.00 85.94 102 ASP A C 1
ATOM 804 O O . ASP A 1 102 ? -14.839 0.192 -13.491 1.00 85.94 102 ASP A O 1
ATOM 808 N N . GLY A 1 103 ? -14.351 -1.462 -12.066 1.00 83.94 103 GLY A N 1
ATOM 809 C CA . GLY A 1 103 ? -13.037 -0.966 -11.653 1.00 83.94 103 GLY A CA 1
ATOM 810 C C . GLY A 1 103 ? -13.052 -0.059 -10.417 1.00 83.94 103 GLY A C 1
ATOM 811 O O . GLY A 1 103 ? -11.990 0.422 -10.023 1.00 83.94 103 GLY A O 1
ATOM 812 N N . THR A 1 104 ? -14.209 0.170 -9.790 1.00 88.12 104 THR A N 1
ATOM 813 C CA . THR A 1 104 ? -14.308 0.940 -8.541 1.00 88.12 104 THR A CA 1
ATOM 814 C C . THR A 1 104 ? -13.934 0.108 -7.307 1.00 88.12 104 THR A C 1
ATOM 816 O O . THR A 1 104 ? -13.950 -1.126 -7.315 1.00 88.12 104 THR A O 1
ATOM 819 N N . GLY A 1 105 ? -13.578 0.791 -6.216 1.00 90.56 105 GLY A N 1
ATOM 820 C CA . GLY A 1 105 ? -13.180 0.148 -4.963 1.00 90.56 105 GLY A CA 1
ATOM 821 C C . GLY A 1 105 ? -11.846 -0.601 -5.066 1.00 90.56 105 GLY A C 1
ATOM 822 O O . GLY A 1 105 ? -10.897 -0.137 -5.701 1.00 90.56 105 GLY A O 1
ATOM 823 N N . GLY A 1 106 ? -11.772 -1.765 -4.419 1.00 92.62 106 GLY A N 1
ATOM 824 C CA . GLY A 1 106 ? -10.550 -2.562 -4.322 1.00 92.62 106 GLY A CA 1
ATOM 825 C C . GLY A 1 106 ? -9.490 -1.994 -3.371 1.00 92.62 106 GLY A C 1
ATOM 826 O O . GLY A 1 106 ? -9.666 -0.965 -2.720 1.00 92.62 106 GLY A O 1
ATOM 827 N N . VAL A 1 107 ? -8.356 -2.693 -3.293 1.00 94.25 107 VAL A N 1
ATOM 828 C CA . VAL A 1 107 ? -7.161 -2.283 -2.541 1.00 94.25 107 VAL A CA 1
ATOM 829 C C . VAL A 1 107 ? -5.954 -2.422 -3.455 1.00 94.25 107 VAL A C 1
ATOM 831 O O . VAL A 1 107 ? -5.810 -3.446 -4.120 1.00 94.25 107 VAL A O 1
ATOM 834 N N . PHE A 1 108 ? -5.083 -1.417 -3.491 1.00 91.38 108 PHE A N 1
ATOM 835 C CA . PHE A 1 108 ? -3.891 -1.394 -4.337 1.00 91.38 108 PHE A CA 1
ATOM 836 C C . PHE A 1 108 ? -2.682 -0.805 -3.607 1.00 91.38 108 PHE A C 1
ATOM 838 O O . PHE A 1 108 ? -2.818 -0.152 -2.573 1.00 91.38 108 PHE A O 1
ATOM 845 N N . PHE A 1 109 ? -1.489 -1.055 -4.146 1.00 89.56 109 PHE A N 1
ATOM 846 C CA . PHE A 1 109 ? -0.261 -0.406 -3.689 1.00 89.56 109 PHE A CA 1
ATOM 847 C C . PHE A 1 109 ? -0.037 0.915 -4.422 1.00 89.56 109 PHE A C 1
ATOM 849 O O . PHE A 1 109 ? -0.025 0.942 -5.654 1.00 89.56 109 PHE A O 1
ATOM 856 N N . ASP A 1 110 ? 0.208 1.976 -3.657 1.00 88.12 110 ASP A N 1
ATOM 857 C CA . ASP A 1 110 ? 0.574 3.297 -4.159 1.00 88.12 110 ASP A CA 1
ATOM 858 C C . ASP A 1 110 ? 1.790 3.827 -3.386 1.00 88.12 110 ASP A C 1
ATOM 860 O O . ASP A 1 110 ? 1.746 3.998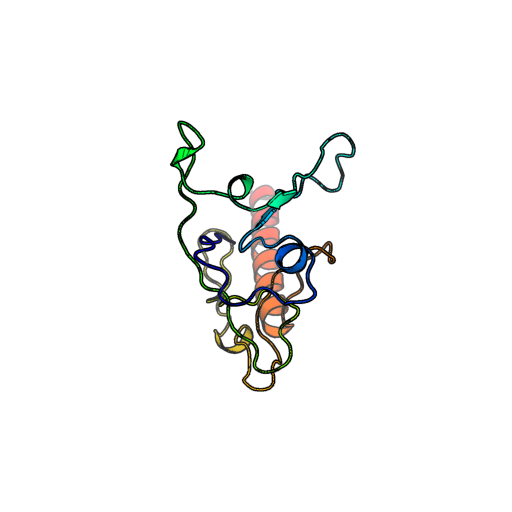 -2.168 1.00 88.12 110 ASP A O 1
ATOM 864 N N . SER A 1 111 ? 2.901 4.042 -4.092 1.00 85.81 111 SER A N 1
ATOM 865 C CA . SER A 1 111 ? 4.122 4.639 -3.539 1.00 85.81 111 SER A CA 1
ATOM 866 C C . SER A 1 111 ? 4.174 6.1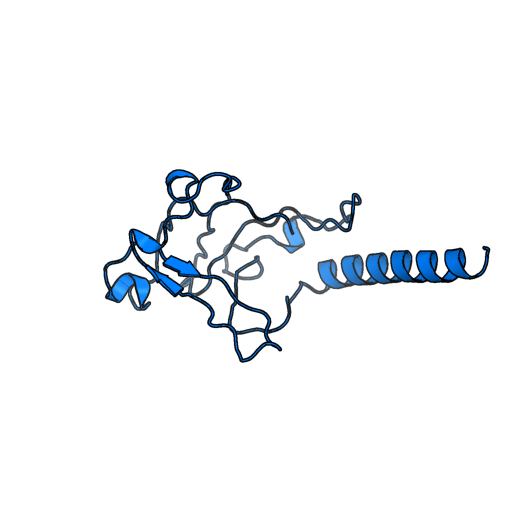62 -3.701 1.00 85.81 111 SER A C 1
ATOM 868 O O . SER A 1 111 ? 5.146 6.773 -3.268 1.00 85.81 111 SER A O 1
ATOM 870 N N . SER A 1 112 ? 3.176 6.775 -4.347 1.00 85.25 112 SER A N 1
ATOM 871 C CA . SER A 1 112 ? 3.059 8.230 -4.512 1.00 85.25 112 SER A CA 1
ATOM 872 C C . SER A 1 112 ? 2.337 8.916 -3.343 1.00 85.25 112 SER A C 1
ATOM 874 O O . SER A 1 112 ? 2.412 10.136 -3.205 1.00 85.25 112 SER A O 1
ATOM 876 N N . THR A 1 113 ? 1.703 8.143 -2.453 1.00 85.12 113 THR A N 1
ATOM 877 C CA . THR A 1 113 ? 1.024 8.631 -1.243 1.00 85.12 113 THR A CA 1
ATOM 878 C C . THR A 1 113 ? 1.794 8.297 0.035 1.00 85.12 113 THR A C 1
ATOM 880 O O . THR A 1 113 ? 2.097 7.134 0.293 1.00 85.12 113 THR A O 1
ATOM 883 N N . THR A 1 114 ? 2.026 9.293 0.896 1.00 85.94 114 THR A N 1
ATOM 884 C CA . THR A 1 114 ? 2.697 9.116 2.202 1.00 85.94 114 THR A CA 1
ATOM 885 C C . THR A 1 114 ? 1.878 8.293 3.203 1.00 85.94 114 THR A C 1
ATOM 887 O O . THR A 1 114 ? 2.443 7.590 4.039 1.00 85.94 114 THR A O 1
ATOM 890 N N . PHE A 1 115 ? 0.547 8.385 3.143 1.00 89.50 115 PHE A N 1
ATOM 891 C CA . PHE A 1 115 ? -0.367 7.764 4.104 1.00 89.50 115 PHE A CA 1
ATOM 892 C C . PHE A 1 115 ? -1.280 6.742 3.427 1.00 89.50 115 PHE A C 1
ATOM 894 O O . PHE A 1 115 ? -1.748 6.953 2.312 1.00 89.50 115 PHE A O 1
ATOM 901 N N . THR A 1 116 ? -1.585 5.651 4.132 1.00 92.69 116 THR A N 1
ATOM 902 C CA . THR A 1 116 ? -2.555 4.651 3.672 1.00 92.69 116 THR A CA 1
ATOM 903 C C . THR A 1 116 ? -3.974 5.216 3.720 1.00 92.69 116 THR A C 1
ATOM 905 O O . THR A 1 116 ? -4.512 5.451 4.803 1.00 92.69 116 THR A O 1
ATOM 908 N N . GLY A 1 117 ? -4.598 5.385 2.554 1.00 94.62 117 GLY A N 1
ATOM 909 C CA . GLY A 1 117 ? -6.036 5.631 2.452 1.00 94.62 117 GLY A CA 1
ATOM 910 C C . GLY A 1 117 ? -6.855 4.388 2.817 1.00 94.62 117 GLY A C 1
ATOM 911 O O . GLY A 1 117 ? -6.436 3.256 2.572 1.00 94.62 117 GLY A O 1
ATOM 912 N N . LEU A 1 118 ? -8.037 4.597 3.394 1.00 96.69 118 LEU A N 1
ATOM 913 C CA . LEU A 1 118 ? -9.029 3.557 3.670 1.00 96.69 118 LEU A CA 1
ATOM 914 C C . LEU A 1 118 ? -10.406 4.051 3.218 1.00 96.69 118 LEU A C 1
ATOM 916 O O . LEU A 1 118 ? -10.716 5.230 3.382 1.00 96.69 118 LEU A O 1
ATOM 920 N N . ASP A 1 119 ? -11.246 3.141 2.721 1.00 96.69 119 ASP A N 1
ATOM 921 C CA . ASP A 1 119 ? -12.688 3.382 2.577 1.00 96.69 119 ASP A CA 1
ATOM 922 C C . ASP A 1 119 ? -13.267 3.886 3.912 1.00 96.69 119 ASP A C 1
ATOM 924 O O . ASP A 1 119 ? -12.911 3.359 4.971 1.00 96.69 119 ASP A O 1
ATOM 928 N N . GLU A 1 120 ? -14.156 4.887 3.890 1.00 97.62 120 GLU A N 1
ATOM 929 C CA . GLU A 1 120 ? -14.671 5.533 5.108 1.00 97.62 120 GLU A CA 1
ATOM 930 C C . GLU A 1 120 ? -15.273 4.520 6.103 1.00 97.62 120 GLU A C 1
ATOM 932 O O . GLU A 1 120 ? -15.090 4.642 7.319 1.00 97.62 120 GLU A O 1
ATOM 937 N N . ARG A 1 121 ? -15.935 3.470 5.598 1.00 97.50 121 ARG A N 1
ATOM 938 C CA . ARG A 1 121 ? -16.542 2.405 6.412 1.00 97.50 121 ARG A CA 1
ATOM 939 C C . ARG A 1 121 ? -15.466 1.631 7.172 1.00 97.50 121 ARG A C 1
ATOM 941 O O . ARG A 1 121 ? -15.623 1.376 8.365 1.00 97.50 121 ARG A O 1
ATOM 948 N N . ALA A 1 122 ? -14.354 1.308 6.510 1.00 97.94 122 ALA A N 1
ATOM 949 C CA . ALA A 1 122 ? -13.199 0.670 7.138 1.00 97.94 122 ALA A CA 1
ATOM 950 C C . ALA A 1 122 ? -12.469 1.633 8.090 1.00 97.94 122 ALA A C 1
ATOM 952 O O . ALA A 1 122 ? -12.171 1.261 9.228 1.00 97.94 122 ALA A O 1
ATOM 953 N N . PHE A 1 123 ? -12.233 2.877 7.660 1.00 97.88 123 PHE A N 1
ATOM 954 C CA . PHE A 1 123 ? -11.558 3.910 8.446 1.00 97.88 123 PHE A CA 1
ATOM 955 C C . PHE A 1 123 ? -12.256 4.158 9.785 1.00 97.88 123 PHE A C 1
ATOM 957 O O . PHE A 1 123 ? -11.598 4.179 10.821 1.00 97.88 123 PHE A O 1
ATOM 964 N N . ARG A 1 124 ? -13.589 4.276 9.799 1.00 98.19 124 ARG A N 1
ATOM 965 C CA . ARG A 1 124 ? -14.366 4.508 11.029 1.00 98.19 124 ARG A CA 1
ATOM 966 C C . ARG A 1 124 ? -14.248 3.370 12.041 1.00 98.19 124 ARG A C 1
ATOM 968 O O . ARG A 1 124 ? -14.207 3.643 13.238 1.00 98.19 124 ARG A O 1
ATOM 975 N N . VAL A 1 125 ? -14.175 2.118 11.583 1.00 98.19 125 VAL A N 1
ATOM 976 C CA . VAL A 1 125 ? -13.979 0.952 12.464 1.00 98.19 125 VAL A CA 1
ATOM 977 C C . VAL A 1 125 ? -12.541 0.903 12.989 1.00 98.19 125 VAL A C 1
ATOM 979 O O . VAL A 1 125 ? -12.341 0.703 14.184 1.00 98.19 125 VAL A O 1
ATOM 982 N N . VAL A 1 126 ? -11.548 1.142 12.123 1.00 97.44 126 VAL A N 1
ATOM 983 C CA . VAL A 1 126 ? -10.126 1.221 12.507 1.00 97.44 126 VAL A CA 1
ATOM 984 C C . VAL A 1 126 ? -9.899 2.326 13.537 1.00 97.44 126 VAL A C 1
ATOM 986 O O . VAL A 1 126 ? -9.347 2.057 14.600 1.00 97.44 126 VAL A O 1
ATOM 989 N N . ARG A 1 127 ? -10.363 3.550 13.252 1.00 96.56 127 ARG A N 1
ATOM 990 C CA . ARG A 1 127 ? -10.180 4.723 14.115 1.00 96.56 127 ARG A CA 1
ATOM 991 C C . ARG A 1 127 ? -10.776 4.492 15.500 1.00 96.56 127 ARG A C 1
ATOM 993 O O . ARG A 1 127 ? -10.059 4.650 16.481 1.00 96.56 127 ARG A O 1
ATOM 1000 N N . ARG A 1 128 ? -12.031 4.026 15.572 1.00 96.44 128 ARG A N 1
ATOM 1001 C CA . ARG A 1 128 ? -12.696 3.718 16.848 1.00 96.44 128 ARG A CA 1
ATOM 1002 C C . ARG A 1 128 ? -11.896 2.713 17.675 1.00 96.44 128 ARG A C 1
ATOM 1004 O O . ARG A 1 128 ? -11.687 2.935 18.859 1.00 96.44 128 ARG A O 1
ATOM 1011 N N . HIS A 1 129 ? -11.411 1.633 17.063 1.00 95.88 129 HIS A N 1
ATOM 1012 C CA . HIS A 1 129 ? -10.676 0.621 17.819 1.00 95.88 129 HIS A CA 1
ATOM 1013 C C . HIS A 1 129 ? -9.295 1.107 18.292 1.00 95.88 129 HIS A C 1
ATOM 1015 O O . HIS A 1 129 ? -8.834 0.725 19.365 1.00 95.88 129 HIS A O 1
ATOM 1021 N N . VAL A 1 130 ? -8.641 1.993 17.531 1.00 94.88 130 VAL A N 1
ATOM 1022 C CA . VAL A 1 130 ? -7.424 2.683 17.992 1.00 94.88 130 VAL A CA 1
ATOM 1023 C C . VAL A 1 130 ? -7.741 3.617 19.167 1.00 94.88 130 VAL A C 1
ATOM 1025 O O . VAL A 1 130 ? -7.041 3.565 20.174 1.00 94.88 130 VAL A O 1
ATOM 1028 N N . GLU A 1 131 ? -8.813 4.413 19.084 1.00 94.62 131 GLU A N 1
ATOM 1029 C CA . GLU A 1 131 ? -9.289 5.292 20.168 1.00 94.62 131 GLU A CA 1
ATOM 1030 C C . GLU A 1 131 ? -9.593 4.492 21.460 1.00 94.62 131 GLU A C 1
ATOM 1032 O O . GLU A 1 131 ? -9.155 4.883 22.547 1.00 94.62 131 GLU A O 1
ATOM 1037 N N . GLU A 1 132 ? -10.269 3.341 21.342 1.00 92.12 132 GLU A N 1
ATOM 1038 C CA . GLU A 1 132 ? -10.558 2.397 22.437 1.00 92.12 132 GLU A CA 1
ATOM 1039 C C . GLU A 1 132 ? -9.275 1.883 23.115 1.00 92.12 132 GLU A C 1
ATOM 1041 O O . GLU A 1 132 ? -9.149 1.952 24.341 1.00 92.12 132 GLU A O 1
ATOM 1046 N N . ILE A 1 133 ? -8.300 1.405 22.331 1.00 90.38 133 ILE A N 1
ATOM 1047 C CA . ILE A 1 133 ? -7.017 0.899 22.847 1.00 90.38 133 ILE A CA 1
ATOM 1048 C C . ILE A 1 133 ? -6.225 2.021 23.531 1.00 90.38 133 ILE A C 1
ATOM 1050 O O . ILE A 1 133 ? -5.734 1.835 24.646 1.00 90.38 133 ILE A O 1
ATOM 1054 N N . CYS A 1 134 ? -6.123 3.198 22.907 1.00 85.19 134 CYS A N 1
ATOM 1055 C CA . CYS A 1 134 ? -5.391 4.336 23.465 1.00 85.19 134 CYS A CA 1
ATOM 1056 C C . CYS A 1 134 ? -6.003 4.829 24.787 1.00 85.19 134 CYS A C 1
ATOM 1058 O O . CYS A 1 134 ? -5.270 5.074 25.747 1.00 85.19 134 CYS A O 1
ATOM 1060 N N . SER A 1 135 ? -7.335 4.899 24.878 1.00 80.06 135 SER A N 1
ATOM 1061 C CA . SER A 1 135 ? -8.036 5.270 26.116 1.00 80.06 135 SER A CA 1
ATOM 1062 C C . SER A 1 135 ? -7.837 4.224 27.221 1.00 80.06 135 SER A C 1
ATOM 1064 O O . SER A 1 135 ? -7.605 4.572 28.380 1.00 80.06 135 SER A O 1
ATOM 1066 N N . ALA A 1 136 ? -7.853 2.932 26.870 1.00 70.25 136 ALA A N 1
ATOM 1067 C CA . ALA A 1 136 ? -7.572 1.846 27.809 1.00 70.25 136 ALA A CA 1
ATOM 1068 C C . ALA A 1 136 ? -6.123 1.871 28.334 1.00 70.25 136 ALA A C 1
ATOM 1070 O O . ALA A 1 136 ? -5.898 1.581 29.511 1.00 70.25 136 ALA A O 1
ATOM 1071 N N . CYS A 1 137 ? -5.147 2.255 27.502 1.00 59.22 137 CYS A N 1
ATOM 1072 C CA . CYS A 1 137 ? -3.775 2.507 27.947 1.00 59.22 137 CYS A CA 1
ATOM 1073 C C . CYS A 1 137 ? -3.715 3.668 28.950 1.00 59.22 137 CYS A C 1
ATOM 1075 O O . CYS A 1 137 ? -3.170 3.487 30.037 1.00 59.22 137 CYS A O 1
ATOM 1077 N N . LEU A 1 138 ? -4.336 4.813 28.637 1.00 57.72 138 LEU A N 1
ATOM 1078 C CA . LEU A 1 138 ? -4.325 5.995 29.509 1.00 57.72 138 LEU A CA 1
ATOM 1079 C C . LEU A 1 138 ? -4.911 5.698 30.902 1.00 57.72 138 LEU A C 1
ATOM 1081 O O . LEU A 1 138 ? -4.333 6.069 31.922 1.00 57.72 138 LEU A O 1
ATOM 1085 N N . HIS A 1 139 ? -6.026 4.963 30.962 1.00 58.28 139 HIS A N 1
ATOM 1086 C CA . HIS A 1 139 ? -6.660 4.591 32.230 1.00 58.28 139 HIS A CA 1
ATOM 1087 C C . HIS A 1 139 ? -5.907 3.518 33.029 1.00 58.28 139 HIS A C 1
ATOM 1089 O O . HIS A 1 139 ? -6.076 3.458 34.248 1.00 58.28 139 HIS A O 1
ATOM 1095 N N . ARG A 1 140 ? -5.076 2.682 32.388 1.00 55.00 140 ARG A N 1
ATOM 1096 C CA . ARG A 1 140 ? -4.224 1.716 33.103 1.00 55.00 140 ARG A CA 1
ATOM 1097 C C . ARG A 1 140 ? -3.026 2.387 33.772 1.00 55.00 140 ARG A C 1
ATOM 1099 O O . ARG A 1 140 ? -2.688 1.994 34.880 1.00 55.00 140 ARG A O 1
ATOM 1106 N N . THR A 1 141 ? -2.438 3.413 33.158 1.00 51.19 141 THR A N 1
ATOM 1107 C CA . THR A 1 141 ? -1.299 4.152 33.738 1.00 51.19 141 THR A CA 1
ATOM 1108 C C . THR A 1 141 ? -1.689 5.015 34.946 1.00 51.19 141 THR A C 1
ATOM 1110 O O . THR A 1 141 ? -0.843 5.297 35.778 1.00 51.19 141 THR A O 1
ATOM 1113 N N . ILE A 1 142 ? -2.963 5.408 35.076 1.00 53.59 142 ILE A N 1
ATOM 1114 C CA . ILE A 1 142 ? -3.476 6.221 36.202 1.00 53.59 142 ILE A CA 1
ATOM 1115 C C . ILE A 1 142 ? -3.921 5.349 37.403 1.00 53.59 142 ILE A C 1
ATOM 1117 O O . ILE A 1 142 ? -4.256 5.868 38.465 1.00 53.59 142 ILE A O 1
ATOM 1121 N N . ARG A 1 143 ? -3.950 4.015 37.256 1.00 50.44 143 ARG A N 1
ATOM 1122 C CA . ARG A 1 143 ? -4.373 3.057 38.301 1.00 50.44 143 ARG A CA 1
ATOM 1123 C C . ARG A 1 143 ? -3.249 2.119 38.772 1.00 50.44 143 ARG A C 1
ATOM 1125 O O . ARG A 1 143 ? -3.547 1.055 39.315 1.00 50.44 143 ARG A O 1
ATOM 1132 N N . ALA A 1 144 ? -1.997 2.504 38.541 1.00 44.66 144 ALA A N 1
ATOM 1133 C CA . ALA A 1 144 ? -0.789 1.853 39.044 1.00 44.66 144 ALA A CA 1
ATOM 1134 C C . ALA A 1 144 ? 0.002 2.854 39.897 1.00 44.66 144 ALA A C 1
ATOM 1136 O O . ALA A 1 144 ? 0.575 2.400 40.908 1.00 44.66 144 ALA A O 1
#

Secondary structure (DSSP, 8-state):
----B----S---TTSHHHHTT-S-EEE-PPPTT-TT----EEEGGGG--SGGGSTTPPPP-B-PBP--SS---SEEE-----EETTEEP---GGGSPBPTTS-B-EEE-SS-SS----HHHHHHHHHHHHHHHHHHHHHHTT-

Organism: NCBI:txid38414

InterPro domains:
  IPR021109 Aspartic peptidase domain superfamily [G3DSA:2.40.70.10] (55-141)
  IPR021109 Aspartic peptidase domain superfamily [SSF50630] (13-136)
  IPR032799 Xylanase inhibitor, C-terminal [PF14541] (76-136)
  IPR051708 Plant Aspartic Proteinase A1 [PTHR47967] (14-132)

Radius of gyration: 18.82 Å; Cα contacts (8 Å, |Δi|>4): 165; chains: 1; bounding box: 39×30×61 Å

Solvent-accessible surface area (backbone atoms only — not comparable to full-atom values): 9267 Å² total; per-residue (Å²): 133,90,82,41,23,86,71,71,70,89,74,69,51,74,88,37,70,54,39,69,72,72,31,77,47,64,38,72,48,87,54,65,91,87,46,88,90,57,84,54,57,78,33,52,44,80,73,30,64,68,63,54,91,81,41,93,89,49,74,80,67,54,76,44,62,76,53,84,50,75,58,86,57,86,60,58,25,36,87,52,79,68,56,61,61,89,91,47,72,52,98,53,66,48,75,74,31,42,64,39,82,87,47,48,76,35,40,62,68,65,90,90,52,96,65,90,85,63,55,67,76,53,39,55,55,52,51,50,54,50,53,53,53,53,52,53,50,56,57,52,69,76,72,114

Mean predicted aligned error: 8.8 Å

pLDDT: mean 79.97, std 18.35, range [23.83, 98.19]

Foldseek 3Di:
DQAADDDWDPDDDCPDPLNVVVFRDKDWDDDPPPDPVDDIDIGTHPRRDQAPPPDDVRDDRHDWYFDDAPPDPPFRFTQDQADDDPNRTFPQHSVQQDQDNNRPHHDTDDPPDPDDDGRPSRVVRVVVVVVVVVVVVVVVVVVD

Sequence (144 aa):
MKFREFRKFHRIHRLSLVAQLGFGKFSYCLTNYFETRLTSPLLFGSLADLTAGGRPGGTAVQSTPLLQAAQSATFYYVSLEGISIGNTRLPIPRHVFELQSDGTGGVFFDSSTTFTGLDERAFRVVRRHVEEICSACLHRTIRA